Protein AF-A0A2D1VG68-F1 (afdb_monomer_lite)

Sequence (138 aa):
FEVRLFYVRVSSCPLEGAPQSLTLRHHHRTVGVALEINGTRIPPAESVFLTLRRDRVDKESAEATYVSTDSVRTTGTLDFEVCYDEETLLLCGALDRLEQGSDHSGVKELWSMDCCSAIGPGGCPFGKLSKQQQDFSP

pLDDT: mean 84.7, std 15.57, range [36.16, 98.38]

Radius of gyration: 17.98 Å; chains: 1; bounding box: 46×58×30 Å

Secondary structure (DSSP, 8-state):
--B--EEEEEESS-STT--SEEEEEE----TT--EEETTEEEPTT--EEEEEEEEEEETTTTEEEEEE---EEESS-EEEEEESSSS-EEEEEEEEEE-----TT----EEEEEEEE---TT--GGGS----------

Foldseek 3Di:
DKDQKDKDKDAPAQLQLPDQKKKKKWAQADPPKWKDKQNRTDDNHDMDIDIFGFDDQDPVRRMTMTMDRIIMDIPAKTKIFIAPDPVGTQKIKIKGWDFDDDDVVDTDIDIDIDMDGPADPVGDCSPPPDPPDDDDDD

Organism: Pinus pinaster (NCBI:txid71647)

Structure (mmCIF, N/CA/C/O backbone):
data_AF-A0A2D1VG68-F1
#
_entry.id   AF-A0A2D1VG68-F1
#
loop_
_atom_site.group_PDB
_atom_site.id
_atom_site.type_symbol
_atom_site.label_atom_id
_atom_site.label_alt_id
_atom_site.label_comp_id
_atom_site.label_asym_id
_atom_site.label_entity_id
_atom_site.label_seq_id
_atom_site.pdbx_PDB_ins_code
_atom_site.Cartn_x
_atom_site.Cartn_y
_atom_site.Cartn_z
_atom_site.occupancy
_atom_site.B_iso_or_equiv
_atom_site.auth_seq_id
_atom_site.auth_comp_id
_atom_site.auth_asym_id
_atom_site.auth_atom_id
_atom_site.pdbx_PDB_model_num
ATOM 1 N N . PHE A 1 1 ? 5.727 -18.905 2.672 1.00 70.62 1 PHE A N 1
ATOM 2 C CA . PHE A 1 1 ? 6.478 -17.653 2.867 1.00 70.62 1 PHE A CA 1
ATOM 3 C C . PHE A 1 1 ? 5.588 -16.589 3.495 1.00 70.62 1 PHE A C 1
ATOM 5 O O . PHE A 1 1 ? 4.373 -16.717 3.425 1.00 70.62 1 PHE A O 1
ATOM 12 N N . GLU A 1 2 ? 6.173 -15.584 4.135 1.00 87.44 2 GLU A N 1
ATOM 13 C CA . GLU A 1 2 ? 5.467 -14.550 4.884 1.00 87.44 2 GLU A CA 1
ATOM 14 C C . GLU A 1 2 ? 6.242 -13.227 4.796 1.00 87.44 2 GLU A C 1
ATOM 16 O O . GLU A 1 2 ? 7.390 -13.153 5.235 1.00 87.44 2 GLU A O 1
ATOM 21 N N . VAL A 1 3 ? 5.622 -12.190 4.235 1.00 90.62 3 VAL A N 1
ATOM 22 C CA . VAL A 1 3 ? 6.080 -10.804 4.362 1.00 90.62 3 VAL A CA 1
ATOM 23 C C . VAL A 1 3 ? 5.763 -10.350 5.780 1.00 90.62 3 VAL A C 1
ATOM 25 O O . VAL A 1 3 ? 4.643 -10.523 6.248 1.00 90.62 3 VAL A O 1
ATOM 28 N N . ARG A 1 4 ? 6.751 -9.786 6.475 1.00 92.94 4 ARG A N 1
ATOM 29 C CA . ARG A 1 4 ? 6.613 -9.339 7.876 1.00 92.94 4 ARG A CA 1
ATOM 30 C C . ARG A 1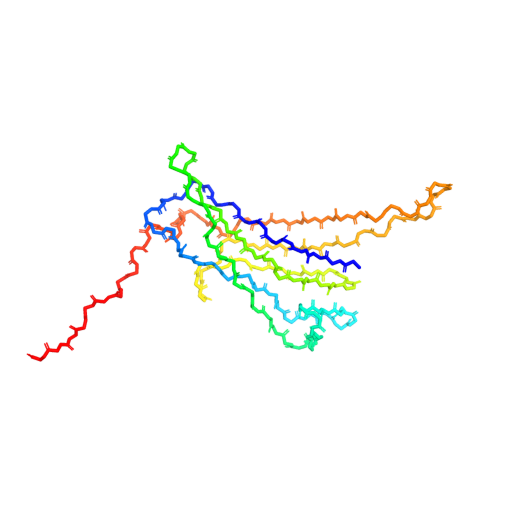 4 ? 6.816 -7.847 8.075 1.00 92.94 4 ARG A C 1
ATOM 32 O O . ARG A 1 4 ? 6.689 -7.350 9.189 1.00 92.94 4 ARG A O 1
ATOM 39 N N . LEU A 1 5 ? 7.212 -7.157 7.014 1.00 94.06 5 LEU A N 1
ATOM 40 C CA . LEU A 1 5 ? 7.458 -5.733 7.037 1.00 94.06 5 LEU A CA 1
ATOM 41 C C . LEU A 1 5 ? 7.105 -5.162 5.674 1.00 94.06 5 LEU A C 1
ATOM 43 O O . LEU A 1 5 ? 7.724 -5.511 4.670 1.00 94.06 5 LEU A O 1
ATOM 47 N N . PHE A 1 6 ? 6.152 -4.245 5.672 1.00 95.12 6 PHE A N 1
ATOM 48 C CA . PHE A 1 6 ? 6.009 -3.277 4.601 1.00 95.12 6 PHE A CA 1
ATOM 49 C C . PHE A 1 6 ? 6.739 -2.017 5.025 1.00 95.12 6 PHE A C 1
ATOM 51 O O . PHE A 1 6 ? 6.480 -1.486 6.103 1.00 95.12 6 PHE A O 1
ATOM 58 N N . TYR A 1 7 ? 7.654 -1.562 4.179 1.00 95.81 7 TYR A N 1
ATOM 59 C CA . TYR A 1 7 ? 8.439 -0.356 4.383 1.00 95.81 7 TYR A CA 1
ATOM 60 C C . TYR A 1 7 ? 8.231 0.553 3.177 1.00 95.81 7 TYR A C 1
ATOM 62 O O . TYR A 1 7 ? 8.607 0.203 2.059 1.00 95.81 7 TYR A O 1
ATOM 70 N N . VAL A 1 8 ? 7.621 1.714 3.401 1.00 95.62 8 VAL A N 1
ATOM 71 C CA . VAL A 1 8 ? 7.393 2.718 2.361 1.00 95.62 8 VAL A CA 1
ATOM 72 C C . VAL A 1 8 ? 8.115 3.990 2.756 1.00 95.62 8 VAL A C 1
ATOM 74 O O . VAL A 1 8 ? 7.852 4.570 3.808 1.00 95.62 8 VAL A O 1
ATOM 77 N N . ARG A 1 9 ? 9.013 4.441 1.886 1.00 94.81 9 ARG A N 1
ATOM 78 C CA . ARG A 1 9 ? 9.732 5.698 2.049 1.00 94.81 9 ARG A CA 1
ATOM 79 C C . ARG A 1 9 ? 9.285 6.674 0.981 1.00 94.81 9 ARG A C 1
ATOM 81 O O . ARG A 1 9 ? 9.408 6.392 -0.207 1.00 94.81 9 ARG A O 1
ATOM 88 N N . VAL A 1 10 ? 8.772 7.811 1.423 1.00 92.38 10 VAL A N 1
ATOM 89 C CA . VAL A 1 10 ? 8.304 8.891 0.561 1.00 92.38 10 VAL A CA 1
ATOM 90 C C . VAL A 1 10 ? 9.291 10.044 0.679 1.00 92.38 10 VAL A C 1
ATOM 92 O O . VAL A 1 10 ? 9.445 10.613 1.758 1.00 92.38 10 VAL A O 1
ATOM 95 N N . SER A 1 11 ? 9.964 10.369 -0.421 1.00 89.31 11 SER A N 1
ATOM 96 C CA . SER A 1 11 ? 10.891 11.499 -0.540 1.00 89.31 11 SER A CA 1
ATOM 97 C C . SER A 1 11 ? 10.291 12.604 -1.411 1.00 89.31 11 SER A C 1
ATOM 99 O O . SER A 1 11 ? 9.311 12.382 -2.123 1.00 89.31 11 SER A O 1
ATOM 101 N N . SER A 1 12 ? 10.901 13.792 -1.393 1.00 82.56 12 SER A N 1
ATOM 102 C CA . SER A 1 12 ? 10.534 14.905 -2.292 1.00 82.56 12 SER A CA 1
ATOM 103 C C . SER A 1 12 ? 9.086 15.400 -2.122 1.00 82.56 12 SER A C 1
ATOM 105 O O . SER A 1 12 ? 8.501 15.982 -3.036 1.00 82.56 12 SER A O 1
ATOM 107 N N . CYS A 1 13 ? 8.521 15.198 -0.932 1.00 83.62 13 CYS A N 1
ATOM 108 C CA . CYS A 1 13 ? 7.216 15.695 -0.513 1.00 83.62 13 CYS A CA 1
ATOM 109 C C . CYS A 1 13 ? 7.379 16.719 0.620 1.00 83.62 13 CYS A C 1
ATOM 111 O O . CYS A 1 13 ? 8.267 16.542 1.457 1.00 83.62 13 CYS A O 1
ATOM 113 N N . PRO A 1 14 ? 6.510 17.744 0.718 1.00 86.19 14 PRO A N 1
ATOM 114 C CA . PRO A 1 14 ? 6.453 18.601 1.902 1.00 86.19 14 PRO A CA 1
ATOM 115 C C . PRO A 1 14 ? 6.204 17.755 3.157 1.00 86.19 14 PRO A C 1
ATOM 117 O O . PRO A 1 14 ? 5.240 16.992 3.205 1.00 86.19 14 PRO A O 1
ATOM 120 N N . LEU A 1 15 ? 7.073 17.849 4.163 1.00 87.06 15 LEU A N 1
ATOM 121 C CA . LEU A 1 15 ? 6.976 17.002 5.357 1.00 87.06 15 LEU A CA 1
ATOM 122 C C . LEU A 1 15 ? 5.868 17.460 6.312 1.00 87.06 15 LEU A C 1
ATOM 124 O O . LEU A 1 15 ? 5.362 16.659 7.098 1.00 87.06 15 LEU A O 1
ATOM 128 N N . GLU A 1 16 ? 5.477 18.730 6.238 1.00 84.19 16 GLU A N 1
ATOM 129 C CA . GLU A 1 16 ? 4.504 19.364 7.127 1.00 84.19 16 GLU A CA 1
ATOM 130 C C . GLU A 1 16 ? 3.116 18.716 7.052 1.00 84.19 16 GLU A C 1
ATOM 132 O O . GLU A 1 16 ? 2.440 18.627 8.075 1.00 84.19 16 GLU A O 1
ATOM 137 N N . GLY A 1 17 ? 2.700 18.223 5.881 1.00 84.06 17 GLY A N 1
ATOM 138 C CA . GLY A 1 17 ? 1.439 17.489 5.719 1.00 84.06 17 GLY A CA 1
ATOM 139 C C . GLY A 1 17 ? 1.622 16.004 5.410 1.00 84.06 17 GLY A C 1
ATOM 140 O O . GLY A 1 17 ? 0.704 15.358 4.900 1.00 84.06 17 GLY A O 1
ATOM 141 N N . ALA A 1 18 ? 2.785 15.437 5.748 1.00 91.75 18 ALA A N 1
ATOM 142 C CA . ALA A 1 18 ? 2.939 13.990 5.813 1.00 91.75 18 ALA A CA 1
ATOM 143 C C . ALA A 1 18 ? 1.931 13.427 6.843 1.00 91.75 18 ALA A C 1
ATOM 145 O O . ALA A 1 18 ? 1.914 13.888 7.992 1.00 91.75 18 ALA A O 1
ATOM 146 N N . PRO A 1 19 ? 1.089 12.443 6.485 1.00 94.31 19 PRO A N 1
ATOM 147 C CA . PRO A 1 19 ? 0.042 11.952 7.374 1.00 94.31 19 PRO A CA 1
ATOM 148 C C . PRO A 1 19 ? 0.634 11.052 8.461 1.00 94.31 19 PRO A C 1
ATOM 150 O O . PRO A 1 19 ? 1.756 10.556 8.329 1.00 94.31 19 PRO A O 1
ATOM 153 N N . GLN A 1 20 ? -0.111 10.818 9.546 1.00 96.06 20 GLN A N 1
ATOM 154 C CA . GLN A 1 20 ? 0.299 9.867 10.590 1.00 96.06 20 GLN A CA 1
ATOM 155 C C . GLN A 1 20 ? 0.262 8.412 10.106 1.00 96.06 20 GLN A C 1
ATOM 157 O O . GLN A 1 20 ? 0.989 7.571 10.634 1.00 96.06 20 GLN A O 1
ATOM 162 N N . SER A 1 21 ? -0.549 8.118 9.094 1.00 97.06 21 SER A N 1
ATOM 163 C CA . SER A 1 21 ? -0.632 6.804 8.470 1.00 97.06 21 SER A CA 1
ATOM 164 C C . SER A 1 21 ? -0.974 6.907 6.989 1.00 97.06 21 SER A C 1
ATOM 166 O O . SER A 1 21 ? -1.585 7.880 6.557 1.00 97.06 21 SER A O 1
ATOM 168 N N . LEU A 1 22 ? -0.601 5.874 6.243 1.00 97.50 22 LEU A N 1
ATOM 169 C CA . LEU A 1 22 ? -1.049 5.595 4.883 1.00 97.50 22 LEU A CA 1
ATOM 170 C C . LEU A 1 22 ? -1.831 4.282 4.879 1.00 97.50 22 LEU A C 1
ATOM 172 O O . LEU A 1 22 ? -1.725 3.482 5.814 1.00 97.50 22 LEU A O 1
ATOM 176 N N . THR A 1 23 ? -2.567 4.043 3.801 1.00 97.94 23 THR A N 1
ATOM 177 C CA . THR A 1 23 ? -3.298 2.789 3.607 1.00 97.94 23 THR A CA 1
ATOM 178 C C . THR A 1 23 ? -2.600 1.952 2.549 1.00 97.94 23 THR A C 1
ATOM 180 O O . THR A 1 23 ? -2.453 2.404 1.419 1.00 97.94 23 THR A O 1
ATOM 183 N N . LEU A 1 24 ? -2.180 0.737 2.898 1.00 97.31 24 LEU A N 1
ATOM 184 C CA . LEU A 1 24 ? -1.814 -0.288 1.924 1.00 97.31 24 LEU A CA 1
ATOM 185 C C . LEU A 1 24 ? -3.071 -1.082 1.575 1.00 97.31 24 LEU A C 1
ATOM 187 O O . LEU A 1 24 ? -3.704 -1.654 2.459 1.00 97.31 24 LEU A O 1
ATOM 191 N N . ARG A 1 25 ? -3.431 -1.137 0.300 1.00 96.50 25 ARG A N 1
ATOM 192 C CA . ARG A 1 25 ? -4.618 -1.829 -0.192 1.00 96.50 25 ARG A CA 1
ATOM 193 C C . ARG A 1 25 ? -4.217 -2.995 -1.078 1.00 96.50 25 ARG A C 1
ATOM 195 O O . ARG A 1 25 ? -3.449 -2.821 -2.018 1.00 96.50 25 ARG A O 1
ATOM 202 N N . HIS A 1 26 ? -4.796 -4.158 -0.807 1.00 94.06 26 HIS A N 1
ATOM 203 C CA . HIS A 1 26 ? -4.810 -5.289 -1.726 1.00 94.06 26 HIS A CA 1
ATOM 204 C C . HIS A 1 26 ? -6.234 -5.468 -2.237 1.00 94.06 26 HIS A C 1
ATOM 206 O O . HIS A 1 26 ? -7.165 -5.632 -1.444 1.00 94.06 26 HIS A O 1
ATOM 212 N N . HIS A 1 27 ? -6.409 -5.423 -3.554 1.00 90.50 27 HIS A N 1
ATOM 213 C CA . HIS A 1 27 ? -7.713 -5.618 -4.182 1.00 90.50 27 HIS A CA 1
ATOM 214 C C . HIS A 1 27 ? -8.141 -7.090 -4.171 1.00 90.50 27 HIS A C 1
ATOM 216 O O . HIS A 1 27 ? -7.430 -7.981 -3.689 1.00 90.50 27 HIS A O 1
ATOM 222 N N . HIS A 1 28 ? -9.334 -7.337 -4.710 1.00 88.19 28 HIS A N 1
ATOM 223 C CA . HIS A 1 28 ? -9.778 -8.678 -5.064 1.00 88.19 28 HIS A CA 1
ATOM 224 C C . HIS A 1 28 ? -8.733 -9.375 -5.944 1.00 88.19 28 HIS A C 1
ATOM 226 O O . HIS A 1 28 ? -8.035 -8.750 -6.741 1.00 88.19 28 HIS A O 1
ATOM 232 N N . ARG A 1 29 ? -8.614 -10.689 -5.768 1.00 90.06 29 ARG A N 1
ATOM 233 C CA . ARG A 1 29 ? -7.529 -11.485 -6.344 1.00 90.06 29 ARG A CA 1
ATOM 234 C C . ARG A 1 29 ? -8.059 -12.466 -7.372 1.00 90.06 29 ARG A C 1
ATOM 236 O O . ARG A 1 29 ? -9.186 -12.954 -7.267 1.00 90.06 29 ARG A O 1
ATOM 243 N N . THR A 1 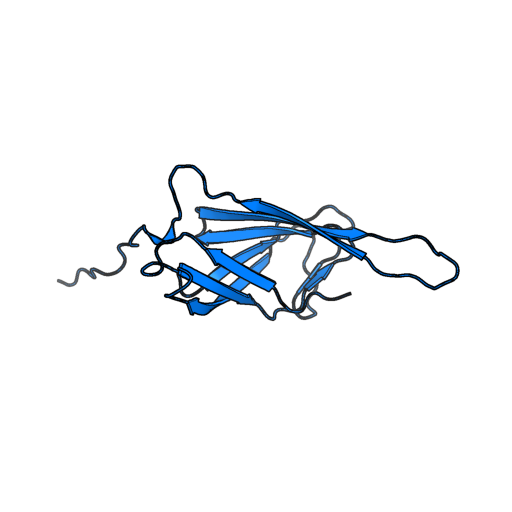30 ? -7.200 -12.814 -8.324 1.00 83.38 30 THR A N 1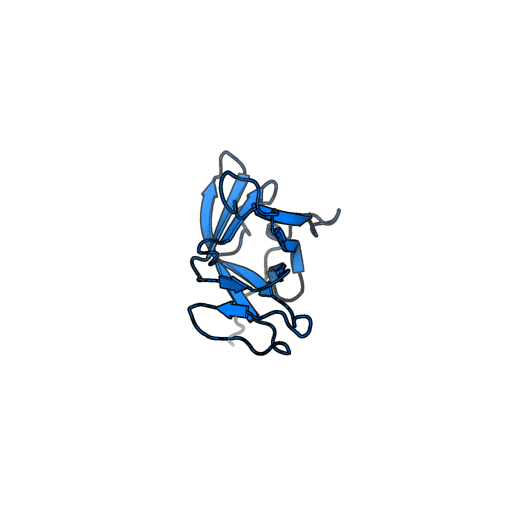
ATOM 244 C CA . THR A 1 30 ? -7.450 -13.897 -9.277 1.00 83.38 30 THR A CA 1
ATOM 245 C C . THR A 1 30 ? -7.758 -15.203 -8.542 1.00 83.38 30 THR A C 1
ATOM 247 O O . THR A 1 30 ? -7.140 -15.537 -7.525 1.00 83.38 30 THR A O 1
ATOM 250 N N . VAL A 1 31 ? -8.715 -15.969 -9.072 1.00 81.56 31 VAL A N 1
ATOM 251 C CA . VAL A 1 31 ? -9.064 -17.294 -8.545 1.00 81.56 31 VAL A CA 1
ATOM 252 C C . VAL A 1 31 ? -7.811 -18.175 -8.507 1.00 81.56 31 VAL A C 1
ATOM 254 O O . VAL A 1 31 ? -7.113 -18.313 -9.505 1.00 81.56 31 VAL A O 1
ATOM 257 N N . GLY A 1 32 ? -7.532 -18.771 -7.346 1.00 84.69 32 GLY A N 1
ATOM 258 C CA . GLY A 1 32 ? -6.341 -19.598 -7.116 1.00 84.69 32 GLY A CA 1
ATOM 259 C C . GLY A 1 32 ? -5.221 -18.901 -6.336 1.00 84.69 32 GLY A C 1
ATOM 260 O O . GLY A 1 32 ? -4.345 -19.588 -5.812 1.00 84.69 32 GLY A O 1
ATOM 261 N N . VAL A 1 33 ? -5.277 -17.576 -6.163 1.00 89.62 33 VAL A N 1
ATOM 262 C CA . VAL A 1 33 ? -4.350 -16.842 -5.287 1.00 89.62 33 VAL A CA 1
ATOM 263 C C . VAL A 1 33 ? -4.913 -16.794 -3.863 1.00 89.62 33 VAL A C 1
ATOM 265 O O . VAL A 1 33 ? -5.910 -16.126 -3.582 1.00 89.62 33 VAL A O 1
ATOM 268 N N . ALA A 1 34 ? -4.282 -17.525 -2.943 1.00 92.06 34 ALA A N 1
ATOM 269 C CA . ALA A 1 34 ? -4.587 -17.454 -1.518 1.00 92.06 34 ALA A CA 1
ATOM 270 C C . ALA A 1 34 ? -3.877 -16.252 -0.886 1.00 92.06 34 ALA A C 1
ATOM 272 O O . ALA A 1 34 ? -2.712 -16.010 -1.185 1.00 92.06 34 ALA A O 1
ATOM 273 N N . LEU A 1 35 ? -4.573 -15.549 0.010 1.00 94.25 35 LEU A N 1
ATOM 274 C CA . LEU A 1 35 ? -4.030 -14.464 0.825 1.00 94.25 35 LEU A CA 1
ATOM 275 C C . LEU A 1 35 ? -4.373 -14.713 2.293 1.00 94.25 35 LEU A C 1
ATOM 277 O O . LEU A 1 35 ? -5.527 -14.996 2.622 1.00 94.25 35 LEU A O 1
ATOM 281 N N . GLU A 1 36 ? -3.382 -14.575 3.163 1.00 96.00 36 GLU A N 1
ATOM 282 C CA . GLU A 1 36 ? -3.549 -14.571 4.613 1.00 96.00 36 GLU A CA 1
ATOM 283 C C . GLU A 1 36 ? -2.909 -13.313 5.199 1.00 96.00 36 GLU A C 1
ATOM 285 O O . GLU A 1 36 ? -1.776 -12.978 4.850 1.00 96.00 36 GLU A O 1
ATOM 290 N N . ILE A 1 37 ? -3.631 -12.647 6.100 1.00 96.00 37 ILE A N 1
ATOM 291 C CA . ILE A 1 37 ? -3.173 -11.479 6.856 1.00 96.00 37 ILE A CA 1
ATOM 292 C C . ILE A 1 37 ? -3.235 -11.830 8.340 1.00 96.00 37 ILE A C 1
ATOM 294 O O . ILE A 1 37 ? -4.299 -12.186 8.845 1.00 96.00 37 ILE A O 1
ATOM 298 N N . ASN A 1 38 ? -2.107 -11.759 9.047 1.00 96.00 38 ASN A N 1
ATOM 299 C CA . ASN A 1 38 ? -1.992 -12.095 10.471 1.00 96.00 38 ASN A CA 1
ATOM 300 C C . ASN A 1 38 ? -2.607 -13.466 10.816 1.00 96.00 38 ASN A C 1
ATOM 302 O O . ASN A 1 38 ? -3.267 -13.636 11.839 1.00 96.00 38 ASN A O 1
ATOM 306 N N . GLY A 1 39 ? -2.428 -14.444 9.923 1.00 95.31 39 GLY A N 1
ATOM 307 C CA . GLY A 1 39 ? -2.982 -15.797 10.056 1.00 95.31 39 GLY A CA 1
ATOM 308 C C . GLY A 1 39 ? -4.468 -15.937 9.703 1.00 95.31 39 GLY A C 1
ATOM 309 O O . GLY A 1 39 ? -4.994 -17.046 9.747 1.00 95.31 39 GLY A O 1
ATOM 310 N N . THR A 1 40 ? -5.148 -14.854 9.318 1.00 96.56 40 THR A N 1
ATOM 311 C CA . THR A 1 40 ? -6.544 -14.884 8.860 1.00 96.56 40 THR A CA 1
ATOM 312 C C . THR A 1 40 ? -6.599 -14.973 7.343 1.00 96.56 40 THR A C 1
ATOM 314 O O . THR A 1 40 ? -6.035 -14.133 6.643 1.00 96.56 40 THR A O 1
ATOM 317 N N . ARG A 1 41 ? -7.297 -15.984 6.819 1.00 95.50 41 ARG A N 1
ATOM 318 C CA . ARG A 1 41 ? -7.461 -16.180 5.376 1.00 95.50 41 ARG A CA 1
ATOM 319 C C . ARG A 1 41 ? -8.496 -15.215 4.806 1.00 95.50 41 ARG A C 1
ATOM 321 O O . ARG A 1 41 ? -9.631 -15.191 5.270 1.00 95.50 41 ARG A O 1
ATOM 328 N N . ILE A 1 42 ? -8.110 -14.479 3.767 1.00 95.19 42 ILE A N 1
ATOM 329 C CA . ILE A 1 42 ? -8.964 -13.486 3.110 1.00 95.19 42 ILE A CA 1
ATOM 330 C C . ILE A 1 42 ? -9.654 -14.120 1.888 1.00 95.19 42 ILE A C 1
ATOM 332 O O . ILE A 1 42 ? -8.961 -14.652 1.005 1.00 95.19 42 ILE A O 1
ATOM 336 N N . PRO A 1 43 ? -10.995 -14.065 1.785 1.00 93.81 43 PRO A N 1
ATOM 337 C CA . PRO A 1 43 ? -11.732 -14.521 0.608 1.00 93.81 43 PRO A CA 1
ATOM 338 C C . PRO A 1 43 ? -11.273 -13.811 -0.679 1.00 93.81 43 PRO A C 1
ATOM 340 O O . PRO A 1 43 ? -11.043 -12.603 -0.645 1.00 93.81 43 PRO A O 1
ATOM 343 N N . PRO A 1 44 ? -11.145 -14.503 -1.832 1.00 91.19 44 PRO A N 1
ATOM 344 C CA . PRO A 1 44 ? -10.623 -13.898 -3.068 1.00 91.19 44 PRO A CA 1
ATOM 345 C C . PRO A 1 44 ? -11.390 -12.665 -3.568 1.00 91.19 44 PRO A C 1
ATOM 347 O O . PRO A 1 44 ? -10.790 -11.790 -4.183 1.00 91.19 44 PRO A O 1
ATOM 350 N N . ALA A 1 45 ? -12.694 -12.586 -3.287 1.00 91.25 45 ALA A N 1
ATOM 351 C CA . ALA A 1 45 ? -13.551 -11.466 -3.678 1.00 91.25 45 ALA A CA 1
ATOM 352 C C . ALA A 1 45 ? -13.411 -10.229 -2.770 1.00 91.25 45 ALA A C 1
ATOM 354 O O . ALA A 1 45 ? -13.927 -9.168 -3.110 1.00 91.25 45 ALA A O 1
ATOM 355 N N . GLU A 1 46 ? -12.740 -10.356 -1.623 1.00 93.62 46 GLU A N 1
ATOM 356 C CA . GLU A 1 46 ? -12.583 -9.272 -0.656 1.00 93.62 46 GLU A CA 1
ATOM 357 C C . GLU A 1 46 ? -11.258 -8.532 -0.852 1.00 93.62 46 GLU A C 1
ATOM 359 O O . GLU A 1 46 ? -10.182 -9.140 -0.968 1.00 93.62 46 GLU A O 1
ATOM 364 N N . SER A 1 47 ? -11.360 -7.204 -0.831 1.00 93.62 47 SER A N 1
ATOM 365 C CA . SER A 1 47 ? -10.220 -6.310 -0.656 1.00 93.62 47 SER A CA 1
ATOM 366 C C . SER A 1 47 ? -9.833 -6.236 0.819 1.00 93.62 47 SER A C 1
ATOM 368 O O . SER A 1 47 ? -10.683 -6.338 1.703 1.00 93.62 47 SER A O 1
ATOM 370 N N . VAL A 1 48 ? -8.552 -6.005 1.087 1.00 95.00 48 VAL A N 1
ATOM 371 C CA . VAL A 1 48 ? -8.039 -5.793 2.442 1.00 95.00 48 VAL A CA 1
ATOM 372 C C . VAL A 1 48 ? -7.177 -4.541 2.499 1.00 95.00 48 VAL A C 1
ATOM 374 O O . VAL A 1 48 ? -6.526 -4.165 1.523 1.00 95.00 48 VAL A O 1
ATOM 377 N N . PHE A 1 49 ? -7.190 -3.899 3.661 1.00 96.00 49 PHE A N 1
ATOM 378 C CA . PHE A 1 49 ? -6.520 -2.637 3.922 1.00 96.00 49 PHE A CA 1
ATOM 379 C C . PHE A 1 49 ? -5.638 -2.806 5.157 1.00 96.00 49 PHE A C 1
ATOM 381 O O . PHE A 1 49 ? -6.122 -3.244 6.201 1.00 96.00 49 PHE A O 1
ATOM 388 N N . LEU A 1 50 ? -4.357 -2.475 5.034 1.00 97.06 50 LEU A N 1
ATOM 389 C CA . LEU A 1 50 ? -3.393 -2.470 6.129 1.00 97.06 50 LEU A CA 1
ATOM 390 C C . LEU A 1 50 ? -2.961 -1.035 6.412 1.00 97.06 50 LEU A C 1
ATOM 392 O O . LEU A 1 50 ? -2.761 -0.232 5.497 1.00 97.06 50 LEU A O 1
ATOM 396 N N . THR A 1 51 ? -2.773 -0.719 7.686 1.00 98.00 51 THR A N 1
ATOM 397 C CA . THR A 1 51 ? -2.329 0.611 8.103 1.00 98.00 51 THR A CA 1
ATOM 398 C C . THR A 1 51 ? -0.809 0.666 8.114 1.00 98.00 51 THR A C 1
ATOM 400 O O . THR A 1 51 ? -0.159 0.020 8.935 1.00 98.00 51 THR A O 1
ATOM 403 N N . LEU A 1 5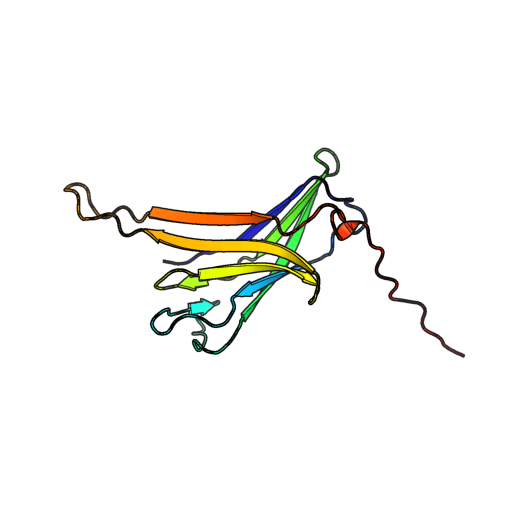2 ? -0.229 1.502 7.257 1.00 98.38 52 LEU A N 1
ATOM 404 C CA . LEU A 1 52 ? 1.188 1.846 7.310 1.00 98.38 52 LEU A CA 1
ATOM 405 C C . LEU A 1 52 ? 1.354 3.060 8.228 1.00 98.38 52 LEU A C 1
ATOM 407 O O . LEU A 1 52 ? 0.984 4.174 7.864 1.00 98.38 52 LEU A O 1
ATOM 411 N N . ARG A 1 53 ? 1.889 2.875 9.435 1.00 98.31 53 ARG A N 1
ATOM 412 C CA . ARG A 1 53 ? 2.084 3.968 10.402 1.00 98.31 53 ARG A CA 1
ATOM 413 C C . ARG A 1 53 ? 3.365 4.727 10.100 1.00 98.31 53 ARG A C 1
ATOM 415 O O . ARG A 1 53 ? 4.378 4.109 9.790 1.00 98.31 53 ARG A O 1
ATOM 422 N N . ARG A 1 54 ? 3.341 6.052 10.235 1.00 97.69 54 ARG A N 1
ATOM 423 C CA . ARG A 1 54 ? 4.539 6.880 10.098 1.00 97.69 54 ARG A CA 1
ATOM 424 C C . ARG A 1 54 ? 5.513 6.569 11.230 1.00 97.69 54 ARG A C 1
ATOM 426 O O . ARG A 1 54 ? 5.233 6.879 12.384 1.00 97.69 54 ARG A O 1
ATOM 433 N N . ASP A 1 55 ? 6.643 5.979 10.876 1.00 97.44 55 ASP A N 1
ATOM 434 C CA . ASP A 1 55 ? 7.711 5.591 11.795 1.00 97.44 55 ASP A CA 1
ATOM 435 C C . ASP A 1 55 ? 8.676 6.754 12.047 1.00 97.44 55 ASP A C 1
ATOM 437 O O . ASP A 1 55 ? 8.941 7.131 13.187 1.00 97.44 55 ASP A O 1
ATOM 441 N N . ARG A 1 56 ? 9.146 7.391 10.966 1.00 94.88 56 ARG A N 1
ATOM 442 C CA . ARG A 1 56 ? 10.139 8.468 11.030 1.00 94.88 56 ARG A CA 1
ATOM 443 C C . ARG A 1 56 ? 9.833 9.581 10.037 1.00 94.88 56 ARG A C 1
ATOM 445 O O . ARG A 1 56 ? 9.356 9.329 8.932 1.00 94.88 56 ARG A O 1
ATOM 452 N N . VAL A 1 57 ? 10.168 10.807 10.428 1.00 94.81 57 VAL A N 1
ATOM 453 C CA . VAL A 1 57 ? 10.287 11.967 9.538 1.00 94.81 57 VAL A CA 1
ATOM 454 C C . VAL A 1 57 ? 11.714 12.478 9.641 1.00 94.81 57 VAL A C 1
ATOM 456 O O . VAL A 1 57 ? 12.158 12.850 10.726 1.00 94.81 57 VAL A O 1
ATOM 459 N N . ASP A 1 58 ? 12.425 12.477 8.523 1.00 93.31 58 ASP A N 1
ATOM 460 C CA . ASP A 1 58 ? 13.782 12.990 8.417 1.00 93.31 58 ASP A CA 1
ATOM 461 C C . ASP A 1 58 ? 13.778 14.314 7.656 1.00 93.31 58 ASP A C 1
ATOM 463 O O . ASP A 1 58 ? 13.523 14.369 6.453 1.00 93.31 58 ASP A O 1
ATOM 467 N N . LYS A 1 59 ? 14.052 15.394 8.391 1.00 89.75 59 LYS A N 1
ATOM 468 C CA . LYS A 1 59 ? 14.053 16.753 7.852 1.00 89.75 59 LYS A CA 1
ATOM 469 C C . LYS A 1 59 ? 15.288 17.061 7.011 1.00 89.75 59 LYS A C 1
ATOM 471 O O . LYS A 1 59 ? 15.188 17.921 6.146 1.00 89.75 59 LYS A O 1
ATOM 476 N N . GLU A 1 60 ? 16.422 16.398 7.252 1.00 89.31 60 GLU A N 1
ATOM 477 C CA . GLU A 1 60 ? 17.637 16.632 6.461 1.00 89.31 60 GLU A CA 1
ATOM 478 C C . GLU A 1 60 ? 17.487 16.061 5.052 1.00 89.31 60 GLU A C 1
ATOM 480 O O . GLU A 1 60 ? 17.850 16.716 4.078 1.00 89.31 60 GLU A O 1
ATOM 485 N N . SER A 1 61 ? 16.911 14.862 4.939 1.00 87.88 61 SER A N 1
ATOM 486 C CA . SER A 1 61 ? 16.703 14.184 3.653 1.00 87.88 61 SER A CA 1
ATOM 487 C C . SER A 1 61 ? 15.346 14.473 2.998 1.00 87.88 61 SER A C 1
ATOM 489 O O . SER A 1 61 ? 15.130 14.079 1.853 1.00 87.88 61 SER A O 1
ATOM 491 N N . ALA A 1 62 ? 14.448 15.196 3.677 1.00 89.44 62 ALA A N 1
ATOM 492 C CA . ALA A 1 62 ? 13.071 15.435 3.237 1.00 89.44 62 ALA A CA 1
ATOM 493 C C . ALA A 1 62 ? 12.302 14.125 2.958 1.00 89.44 62 ALA A C 1
ATOM 495 O O . ALA A 1 62 ? 11.626 13.982 1.933 1.00 89.44 62 ALA A O 1
ATOM 496 N N . GLU A 1 63 ? 12.416 13.166 3.884 1.00 94.06 63 GLU A N 1
ATOM 497 C CA . GLU A 1 63 ? 11.819 11.832 3.773 1.00 94.06 63 GLU A CA 1
ATOM 498 C C . GLU A 1 63 ? 10.862 11.517 4.932 1.00 94.06 63 GLU A C 1
ATOM 500 O O . GLU A 1 63 ? 11.143 11.778 6.104 1.00 94.06 63 GLU A O 1
ATOM 505 N N . ALA A 1 64 ? 9.740 10.874 4.614 1.00 95.50 64 ALA A N 1
ATOM 506 C CA . ALA A 1 64 ? 8.849 10.248 5.583 1.00 95.50 64 ALA A CA 1
ATOM 507 C C . ALA A 1 64 ? 8.833 8.730 5.368 1.00 95.50 64 ALA A C 1
ATOM 509 O O . ALA A 1 64 ? 8.722 8.246 4.242 1.00 95.50 64 ALA A O 1
ATOM 510 N N . THR A 1 65 ? 8.954 7.974 6.454 1.00 97.12 65 THR A N 1
ATOM 511 C CA . THR A 1 65 ? 8.958 6.508 6.450 1.00 97.12 65 THR A CA 1
ATOM 512 C C . THR A 1 65 ? 7.688 5.981 7.097 1.00 97.12 65 THR A C 1
ATOM 514 O O . THR A 1 65 ? 7.316 6.427 8.182 1.00 97.12 65 THR A O 1
ATOM 517 N N . TYR A 1 66 ? 7.060 5.003 6.453 1.00 98.19 66 TYR A N 1
ATOM 518 C CA . TYR A 1 66 ? 5.840 4.348 6.899 1.00 98.19 66 TYR A CA 1
ATOM 519 C C . TYR A 1 66 ? 6.033 2.839 6.961 1.00 98.19 66 TYR A C 1
ATOM 521 O O . TYR A 1 66 ? 6.609 2.248 6.046 1.00 98.19 66 TYR A O 1
ATOM 529 N N . VAL A 1 67 ? 5.535 2.221 8.031 1.00 98.38 67 VAL A N 1
ATOM 530 C CA . VAL A 1 67 ? 5.728 0.796 8.293 1.00 98.38 67 VAL A CA 1
ATOM 531 C C . VAL A 1 67 ? 4.432 0.097 8.686 1.00 98.38 67 VAL A C 1
ATOM 533 O O . VAL A 1 67 ? 3.634 0.623 9.465 1.00 98.38 67 VAL A O 1
ATOM 536 N N . SER A 1 68 ? 4.253 -1.125 8.192 1.00 97.88 68 SER A N 1
ATOM 537 C CA . SER A 1 68 ? 3.364 -2.117 8.801 1.00 97.88 68 SER A CA 1
ATOM 538 C C . SER A 1 68 ? 4.167 -3.376 9.091 1.00 97.88 68 SER A C 1
ATOM 540 O O . SER A 1 68 ? 4.989 -3.799 8.281 1.00 97.88 68 SER A O 1
ATOM 542 N N . THR A 1 69 ? 3.915 -3.963 10.255 1.00 96.88 69 THR A N 1
ATOM 543 C CA . THR A 1 69 ? 4.464 -5.257 10.669 1.00 96.88 69 THR A CA 1
AT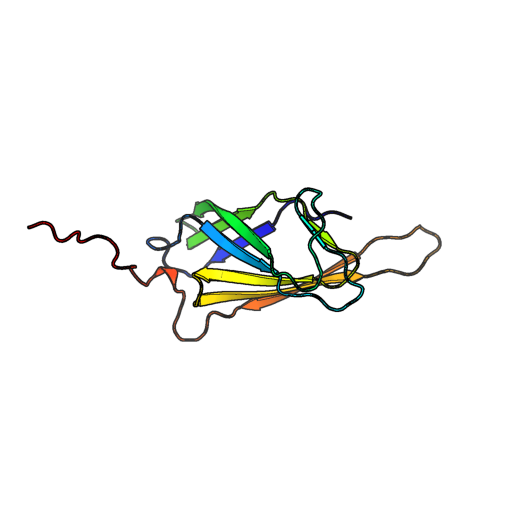OM 544 C C . THR A 1 69 ? 3.430 -6.375 10.553 1.00 96.88 69 THR A C 1
ATOM 546 O O . THR A 1 69 ? 3.604 -7.432 11.158 1.00 96.88 69 THR A O 1
ATOM 549 N N . ASP A 1 70 ? 2.324 -6.127 9.844 1.00 96.88 70 ASP A N 1
ATOM 550 C CA . ASP A 1 70 ? 1.340 -7.158 9.545 1.00 96.88 70 ASP A CA 1
ATOM 551 C C . ASP A 1 70 ? 2.008 -8.292 8.760 1.00 96.88 70 ASP A C 1
ATOM 553 O O . ASP A 1 70 ? 2.805 -8.082 7.843 1.00 96.88 70 ASP A O 1
ATOM 557 N N . SER A 1 71 ? 1.671 -9.514 9.149 1.00 95.06 71 SER A N 1
ATOM 558 C CA . SER A 1 71 ? 2.148 -10.740 8.531 1.00 95.06 71 SER A CA 1
ATOM 559 C C . SER A 1 71 ? 1.292 -11.054 7.307 1.00 95.06 71 SER A C 1
ATOM 561 O O . SER A 1 71 ? 0.090 -11.268 7.440 1.00 95.06 71 SER A O 1
ATOM 563 N N . VAL A 1 72 ? 1.890 -11.081 6.116 1.00 94.00 72 VAL A N 1
ATOM 564 C CA . VAL A 1 72 ? 1.177 -11.283 4.848 1.00 94.00 72 VAL A CA 1
ATOM 565 C C . VAL A 1 72 ? 1.733 -12.483 4.104 1.00 94.00 72 VAL A C 1
ATOM 567 O O . VAL A 1 72 ? 2.923 -12.565 3.804 1.00 94.00 72 VAL A O 1
ATOM 570 N N . ARG A 1 73 ? 0.865 -13.433 3.768 1.00 93.19 73 ARG A N 1
ATOM 571 C CA . ARG A 1 73 ? 1.227 -14.656 3.049 1.00 93.19 73 ARG A CA 1
ATOM 572 C C . ARG A 1 73 ? 0.379 -14.797 1.798 1.00 93.19 73 ARG A C 1
ATOM 574 O O . ARG A 1 73 ? -0.842 -14.722 1.869 1.00 93.19 73 ARG A O 1
ATOM 581 N N . THR A 1 74 ? 1.039 -15.041 0.667 1.00 90.81 74 THR A N 1
ATOM 582 C CA . THR A 1 74 ? 0.395 -15.248 -0.636 1.00 90.81 74 THR A CA 1
ATOM 583 C C . THR A 1 74 ? 0.945 -16.483 -1.352 1.00 90.81 74 THR A C 1
ATOM 585 O O . THR A 1 74 ? 2.099 -16.874 -1.143 1.00 90.81 74 THR A O 1
ATOM 588 N N . THR A 1 75 ? 0.115 -17.121 -2.181 1.00 89.56 75 THR A N 1
ATOM 589 C CA . THR A 1 75 ? 0.520 -18.247 -3.045 1.00 89.56 75 THR A CA 1
ATOM 590 C C . THR A 1 75 ? 0.865 -17.837 -4.475 1.00 89.56 75 THR A C 1
ATOM 592 O O . THR A 1 75 ? 1.381 -18.674 -5.209 1.00 89.56 75 THR A O 1
ATOM 595 N N . GLY A 1 76 ? 0.611 -16.586 -4.861 1.00 88.19 76 GLY A N 1
ATOM 596 C CA . GLY A 1 76 ? 0.913 -16.047 -6.187 1.00 88.19 76 GLY A CA 1
ATOM 597 C C . GLY A 1 76 ? 1.138 -14.538 -6.148 1.00 88.19 76 GLY A C 1
ATOM 598 O O . GLY A 1 76 ? 1.319 -13.974 -5.064 1.00 88.19 76 GLY A O 1
ATOM 599 N N . THR A 1 77 ? 1.104 -13.908 -7.322 1.00 90.25 77 THR A N 1
ATOM 600 C CA . THR A 1 77 ? 1.203 -12.453 -7.485 1.00 90.25 77 THR A CA 1
ATOM 601 C C . THR A 1 77 ? 0.208 -11.736 -6.587 1.00 90.25 77 THR A C 1
ATOM 603 O O . THR A 1 77 ? -0.972 -12.097 -6.533 1.00 90.25 77 THR A O 1
ATOM 606 N N . LEU A 1 78 ? 0.692 -10.729 -5.868 1.00 91.44 78 LEU A N 1
ATOM 607 C CA . LEU A 1 78 ? -0.126 -9.892 -5.007 1.00 91.44 78 LEU A CA 1
ATOM 608 C C . LEU A 1 78 ? 0.026 -8.432 -5.421 1.00 91.44 78 LEU A C 1
ATOM 610 O O . LEU A 1 78 ? 1.028 -7.791 -5.100 1.00 91.44 78 LEU A O 1
ATOM 614 N N . ASP A 1 79 ? -0.995 -7.916 -6.098 1.00 94.38 79 ASP A N 1
ATOM 615 C CA . ASP A 1 79 ? -1.096 -6.495 -6.412 1.00 94.38 79 ASP A CA 1
ATOM 616 C C . ASP A 1 79 ? -1.331 -5.683 -5.138 1.00 94.38 79 ASP A C 1
ATOM 618 O O . ASP A 1 79 ? -2.023 -6.113 -4.201 1.00 94.38 79 ASP A O 1
ATOM 622 N N . PHE A 1 80 ? -0.748 -4.492 -5.096 1.00 95.06 80 PHE A N 1
ATOM 623 C CA . PHE A 1 80 ? -0.893 -3.581 -3.977 1.00 95.06 80 PHE A CA 1
ATOM 624 C C . PHE A 1 80 ? -0.912 -2.122 -4.420 1.00 95.06 80 PHE A C 1
ATOM 626 O O . PHE A 1 80 ? -0.334 -1.721 -5.430 1.00 95.06 80 PHE A O 1
ATOM 633 N N . GLU A 1 81 ? -1.545 -1.309 -3.590 1.00 96.94 81 GLU A N 1
ATOM 634 C CA . GLU A 1 81 ? -1.615 0.138 -3.716 1.00 96.94 81 GLU A CA 1
ATOM 635 C C . GLU A 1 81 ? -1.288 0.778 -2.374 1.00 96.94 81 GLU A C 1
ATOM 637 O O . GLU A 1 81 ? -1.686 0.268 -1.330 1.00 96.94 81 GLU A O 1
ATOM 642 N N . VAL A 1 82 ? -0.587 1.906 -2.388 1.00 96.94 82 VAL A N 1
ATOM 643 C CA . VAL A 1 82 ? -0.383 2.734 -1.198 1.00 96.94 82 VAL A CA 1
ATOM 644 C C . VAL A 1 82 ? -1.079 4.061 -1.419 1.00 96.94 82 VAL A C 1
ATOM 646 O O . VAL A 1 82 ? -0.726 4.807 -2.333 1.00 96.94 82 VAL A O 1
ATOM 649 N N . CYS A 1 83 ? -2.044 4.367 -0.565 1.00 95.19 83 CYS A N 1
ATOM 650 C CA . CYS A 1 83 ? -2.901 5.534 -0.688 1.00 95.19 83 CYS A CA 1
ATOM 651 C C . CYS A 1 83 ? -2.668 6.524 0.460 1.00 95.19 83 CYS A C 1
ATOM 653 O O . CYS A 1 83 ? -2.445 6.127 1.609 1.00 95.19 83 CYS A O 1
ATOM 655 N N . TYR A 1 84 ? -2.735 7.816 0.133 1.00 92.62 84 TYR A N 1
ATOM 656 C CA . TYR A 1 84 ? -2.754 8.914 1.103 1.00 92.62 84 TYR A CA 1
ATOM 657 C C . TYR A 1 84 ? -4.128 9.037 1.773 1.00 92.62 84 TYR A C 1
ATOM 659 O O . TYR A 1 84 ? -4.209 9.148 2.992 1.00 92.62 84 TYR A O 1
ATOM 667 N N . ASP A 1 85 ? -5.191 8.948 0.975 1.00 90.00 85 ASP A N 1
ATOM 668 C CA . ASP A 1 85 ? -6.595 8.880 1.388 1.00 90.00 85 ASP A CA 1
ATOM 669 C C . ASP A 1 85 ? -7.364 7.939 0.436 1.00 90.00 85 ASP A C 1
ATOM 671 O O . ASP A 1 85 ? -6.748 7.228 -0.359 1.00 90.00 85 ASP A O 1
ATOM 675 N N . GLU A 1 86 ? -8.695 7.885 0.520 1.00 86.25 86 GLU A N 1
ATOM 676 C CA . GLU A 1 86 ? -9.509 6.981 -0.310 1.00 86.25 86 GLU A CA 1
ATOM 677 C C . GLU A 1 86 ? -9.432 7.276 -1.820 1.00 86.25 86 GLU A C 1
ATOM 679 O O . GLU A 1 86 ? -9.625 6.366 -2.629 1.00 86.25 86 GLU A O 1
ATOM 684 N N . GLU A 1 87 ? -9.123 8.517 -2.204 1.00 86.94 87 GLU A N 1
ATOM 685 C CA . GLU A 1 87 ? -9.128 8.988 -3.595 1.00 86.94 87 GLU A CA 1
ATOM 686 C C . GLU A 1 87 ? -7.711 9.155 -4.169 1.00 86.94 87 GLU A C 1
ATOM 688 O O . GLU A 1 87 ? -7.518 9.177 -5.387 1.00 86.94 87 GLU A O 1
ATOM 693 N N . THR A 1 88 ? -6.701 9.261 -3.303 1.00 90.69 88 THR A N 1
ATOM 694 C CA . THR A 1 88 ? -5.345 9.661 -3.672 1.00 90.69 88 THR A CA 1
ATOM 695 C C . THR A 1 88 ? -4.354 8.507 -3.552 1.00 90.69 88 THR A C 1
ATOM 697 O O . THR A 1 88 ? -3.879 8.167 -2.464 1.00 90.69 88 THR A O 1
ATOM 700 N N . LEU A 1 89 ? -3.964 7.959 -4.702 1.00 92.56 89 LEU A N 1
ATOM 701 C CA . LEU A 1 89 ? -2.926 6.938 -4.833 1.00 92.56 89 LEU A CA 1
ATOM 702 C C . LEU A 1 89 ? -1.520 7.567 -4.838 1.00 92.56 89 LEU A C 1
ATOM 704 O O . LEU A 1 89 ? -1.262 8.516 -5.576 1.00 92.56 89 LEU A O 1
ATOM 708 N N . LEU A 1 90 ? -0.596 7.022 -4.043 1.00 93.12 90 LEU A N 1
ATOM 709 C CA . LEU A 1 90 ? 0.819 7.419 -4.041 1.00 93.12 90 LEU A CA 1
ATOM 710 C C . LEU A 1 90 ? 1.656 6.524 -4.953 1.00 93.12 90 LEU A C 1
ATOM 712 O O . LEU A 1 90 ? 2.452 7.016 -5.751 1.00 93.12 90 LEU A O 1
ATOM 716 N N . LEU A 1 91 ? 1.479 5.211 -4.839 1.00 94.06 91 LEU A N 1
ATOM 717 C CA . LEU A 1 91 ? 2.143 4.222 -5.682 1.00 94.06 91 LEU A CA 1
ATOM 718 C C . LEU A 1 91 ? 1.307 2.952 -5.771 1.00 94.06 91 LEU A C 1
ATOM 720 O O . LEU A 1 91 ? 0.479 2.679 -4.902 1.00 94.06 91 LEU A O 1
ATOM 724 N N . CYS A 1 92 ? 1.560 2.165 -6.802 1.00 95.38 92 CYS A N 1
ATOM 725 C CA . CYS A 1 92 ? 1.024 0.821 -6.953 1.00 95.38 92 CYS A CA 1
ATOM 726 C C . CYS A 1 92 ? 2.115 -0.124 -7.443 1.00 95.38 92 CYS A C 1
ATOM 728 O O . CYS A 1 92 ? 3.164 0.311 -7.921 1.00 95.38 92 CYS A O 1
ATOM 730 N N . GLY A 1 93 ? 1.877 -1.419 -7.316 1.00 95.31 93 GLY A N 1
ATOM 731 C CA . GLY A 1 93 ? 2.827 -2.422 -7.751 1.00 95.31 93 GLY A CA 1
ATOM 732 C C . GLY A 1 93 ? 2.299 -3.834 -7.605 1.00 95.31 93 GLY A C 1
ATOM 733 O O . GLY A 1 93 ? 1.166 -4.048 -7.175 1.00 95.31 93 GLY A O 1
ATOM 734 N N . ALA A 1 94 ? 3.157 -4.787 -7.938 1.00 93.44 94 ALA A N 1
ATOM 735 C CA . ALA A 1 94 ? 2.899 -6.208 -7.795 1.00 93.44 94 ALA A CA 1
ATOM 736 C C . ALA A 1 94 ? 4.076 -6.867 -7.079 1.00 93.44 94 ALA A C 1
ATOM 738 O O . ALA A 1 94 ? 5.239 -6.551 -7.344 1.00 93.44 94 ALA A O 1
ATOM 739 N N . LEU A 1 95 ? 3.770 -7.756 -6.136 1.00 91.38 95 LEU A N 1
ATOM 740 C CA . LEU A 1 95 ? 4.750 -8.602 -5.469 1.00 91.38 95 LEU A CA 1
ATOM 741 C C . LEU A 1 95 ? 4.634 -10.025 -6.009 1.00 91.38 95 LEU A C 1
ATOM 743 O O . LEU A 1 95 ? 3.603 -10.677 -5.832 1.00 91.38 95 LEU A O 1
ATOM 747 N N . ASP A 1 96 ? 5.718 -10.513 -6.597 1.00 88.75 96 ASP A N 1
ATOM 748 C CA . ASP A 1 96 ? 5.802 -11.818 -7.230 1.00 88.75 96 ASP A CA 1
ATOM 749 C C . ASP A 1 96 ? 6.778 -12.746 -6.526 1.00 88.75 96 ASP A C 1
ATOM 751 O O . ASP A 1 96 ? 7.877 -12.365 -6.105 1.00 88.75 96 ASP A O 1
ATOM 755 N N . ARG A 1 97 ? 6.388 -14.018 -6.479 1.00 80.19 97 ARG A N 1
ATOM 756 C CA . ARG A 1 97 ? 7.277 -15.112 -6.108 1.00 80.19 97 ARG A CA 1
ATOM 757 C C . ARG A 1 97 ? 7.758 -15.796 -7.380 1.00 80.19 97 ARG A C 1
ATOM 759 O O . ARG A 1 97 ? 6.957 -16.393 -8.093 1.00 80.19 97 ARG A O 1
ATOM 766 N N . LEU A 1 98 ? 9.061 -15.761 -7.634 1.00 73.00 98 LEU A N 1
ATOM 767 C CA . LEU A 1 98 ? 9.675 -16.557 -8.686 1.00 73.00 98 LEU A CA 1
ATOM 768 C C . LEU A 1 98 ? 10.046 -17.933 -8.129 1.00 73.00 98 LEU A C 1
ATOM 770 O O . LEU A 1 98 ? 10.800 -18.060 -7.162 1.00 73.00 98 LEU A O 1
ATOM 774 N N . GLU A 1 99 ? 9.540 -18.976 -8.777 1.00 66.62 99 GLU A N 1
ATOM 775 C CA . GLU A 1 99 ? 10.007 -20.341 -8.563 1.00 66.62 99 GLU A CA 1
ATOM 776 C C . GLU A 1 99 ? 11.246 -20.552 -9.439 1.00 66.62 99 GLU A C 1
ATOM 778 O O . GLU A 1 99 ? 11.137 -20.740 -10.650 1.00 66.62 99 GLU A O 1
ATOM 783 N N . GLN A 1 100 ? 12.447 -20.473 -8.855 1.00 57.84 100 GLN A N 1
ATOM 784 C CA . GLN A 1 100 ? 13.639 -20.954 -9.554 1.00 57.84 100 GLN A CA 1
ATOM 785 C C . GLN A 1 100 ? 13.643 -22.483 -9.529 1.00 57.84 100 GLN A C 1
ATOM 787 O O . GLN A 1 100 ? 13.499 -23.102 -8.473 1.00 57.84 100 GLN A O 1
ATOM 792 N N . GLY A 1 101 ? 13.788 -23.075 -10.716 1.00 55.91 101 GLY A N 1
ATOM 793 C CA . GLY A 1 101 ? 13.901 -24.516 -10.901 1.00 55.91 101 GLY A CA 1
ATOM 794 C C . GLY A 1 101 ? 15.010 -25.138 -10.049 1.00 55.91 101 GLY A C 1
ATOM 795 O O . GLY A 1 101 ? 15.944 -24.476 -9.601 1.00 55.91 101 GLY A O 1
ATOM 796 N N . SER A 1 102 ? 14.866 -26.440 -9.812 1.00 52.03 102 SER A N 1
ATOM 797 C CA . SER A 1 102 ? 15.785 -27.265 -9.029 1.00 52.03 102 SER A CA 1
ATOM 798 C C . SER A 1 102 ? 17.155 -27.383 -9.706 1.00 52.03 102 SER A C 1
ATOM 800 O O . SER A 1 102 ? 17.432 -28.378 -10.376 1.00 52.03 102 SER A O 1
ATOM 802 N N . ASP A 1 103 ? 18.042 -26.424 -9.473 1.00 55.78 103 ASP A N 1
ATOM 803 C CA . ASP A 1 103 ? 19.469 -26.649 -9.676 1.00 55.78 103 ASP A CA 1
ATOM 804 C C . ASP A 1 103 ? 20.026 -27.465 -8.501 1.00 55.78 103 ASP A C 1
ATOM 806 O O . ASP A 1 103 ? 19.517 -27.420 -7.376 1.00 55.78 103 ASP A O 1
ATOM 810 N N . HIS A 1 104 ? 21.089 -28.230 -8.759 1.00 56.16 104 HIS A N 1
ATOM 811 C CA . HIS A 1 104 ? 21.705 -29.204 -7.845 1.00 56.16 104 HIS A CA 1
ATOM 812 C C . HIS A 1 104 ? 22.192 -28.639 -6.484 1.00 56.16 104 HIS A C 1
ATOM 814 O O . HIS A 1 104 ? 22.756 -29.384 -5.684 1.00 56.16 104 HIS A O 1
ATOM 820 N N . SER A 1 105 ? 21.971 -27.351 -6.198 1.00 59.28 105 SER A N 1
ATOM 821 C CA . SER A 1 105 ? 22.292 -26.661 -4.942 1.00 59.28 105 SER A CA 1
ATOM 822 C C . SER A 1 105 ? 21.081 -26.304 -4.063 1.00 59.28 105 SER A C 1
ATOM 824 O O . SER A 1 105 ? 21.267 -25.683 -3.018 1.00 59.28 105 SER A O 1
ATOM 826 N N . GLY A 1 106 ? 19.860 -26.690 -4.447 1.00 55.41 106 GLY A N 1
ATOM 827 C CA . GLY A 1 106 ? 18.642 -26.453 -3.664 1.00 55.41 106 GLY A CA 1
ATOM 828 C C . GLY A 1 106 ? 17.822 -25.245 -4.126 1.00 55.41 106 GLY A C 1
ATOM 829 O O . GLY A 1 106 ? 18.325 -24.335 -4.782 1.00 55.41 106 GLY A O 1
ATOM 830 N N . VAL A 1 107 ? 16.530 -25.268 -3.788 1.00 57.72 107 VAL A N 1
ATOM 831 C CA . VAL A 1 107 ? 15.533 -24.273 -4.213 1.00 57.72 107 VAL A CA 1
ATOM 832 C C . VAL A 1 107 ? 15.835 -22.931 -3.543 1.00 57.72 107 VAL A C 1
ATOM 834 O O . VAL A 1 107 ? 15.701 -22.797 -2.326 1.00 57.72 107 VAL A O 1
ATOM 837 N N . LYS A 1 108 ? 16.263 -21.931 -4.318 1.00 62.06 108 LYS A N 1
ATOM 838 C CA . LYS A 1 108 ? 16.435 -20.559 -3.830 1.00 62.06 108 LYS A CA 1
ATOM 839 C C . LYS A 1 108 ? 15.171 -19.781 -4.177 1.00 62.06 108 LYS A C 1
ATOM 841 O O . LYS A 1 108 ? 14.946 -19.444 -5.334 1.00 62.06 108 LYS A O 1
ATOM 846 N N . GLU A 1 109 ? 14.318 -19.544 -3.185 1.00 66.81 109 GLU A N 1
ATOM 847 C CA . GLU A 1 109 ? 13.128 -18.710 -3.376 1.00 66.81 109 GLU A CA 1
ATOM 848 C C . GLU A 1 109 ? 13.567 -17.285 -3.735 1.00 66.81 109 GLU A C 1
ATOM 850 O O . GLU A 1 109 ? 14.340 -16.661 -3.001 1.00 66.81 109 GLU A O 1
ATOM 855 N N . LEU A 1 110 ? 13.095 -16.782 -4.876 1.00 79.44 110 LEU A N 1
ATOM 856 C CA . LEU A 1 110 ? 13.419 -15.450 -5.368 1.00 79.44 110 LEU A CA 1
ATOM 857 C C . LEU A 1 110 ? 12.138 -14.611 -5.392 1.00 79.44 110 LEU A C 1
ATOM 859 O O . LEU A 1 110 ? 11.078 -15.089 -5.788 1.00 79.44 110 LEU A O 1
ATOM 863 N N . TRP A 1 111 ? 12.236 -13.361 -4.954 1.00 83.06 111 TRP A N 1
ATOM 864 C CA . TRP A 1 111 ? 11.125 -12.414 -4.944 1.00 83.06 111 TRP A CA 1
ATOM 865 C C . TRP A 1 111 ? 11.404 -11.311 -5.951 1.00 83.06 111 TRP A C 1
ATOM 867 O O . TRP A 1 111 ? 12.541 -10.846 -6.051 1.00 83.06 111 TRP A O 1
ATOM 877 N N . SER A 1 112 ? 10.369 -10.900 -6.672 1.00 88.06 112 SER A N 1
ATOM 878 C CA . SER A 1 112 ? 10.394 -9.701 -7.503 1.00 88.06 112 SER A CA 1
ATOM 879 C C . SER A 1 112 ? 9.284 -8.765 -7.065 1.00 88.06 112 SER A C 1
ATOM 881 O O . SER A 1 112 ? 8.226 -9.202 -6.617 1.00 88.06 112 SER A O 1
ATOM 883 N N . MET A 1 113 ? 9.541 -7.471 -7.173 1.00 91.38 113 MET A N 1
ATOM 884 C CA . MET A 1 113 ? 8.555 -6.441 -6.910 1.00 91.38 113 MET A CA 1
ATOM 885 C C . MET A 1 113 ? 8.707 -5.373 -7.973 1.00 91.38 113 MET A C 1
ATOM 887 O O . MET A 1 113 ? 9.774 -4.770 -8.089 1.00 91.38 113 MET A O 1
ATOM 891 N N . ASP A 1 114 ? 7.621 -5.120 -8.685 1.00 92.88 114 ASP A N 1
ATOM 892 C CA . ASP A 1 114 ? 7.515 -3.983 -9.582 1.00 92.88 114 ASP A CA 1
ATOM 893 C C . ASP A 1 114 ? 6.668 -2.912 -8.901 1.00 92.88 114 ASP A C 1
ATOM 895 O O . ASP A 1 114 ? 5.676 -3.214 -8.237 1.00 92.88 114 ASP A O 1
ATOM 899 N N . CYS A 1 115 ? 7.077 -1.651 -9.025 1.00 93.19 115 CYS A N 1
ATOM 900 C CA . CYS A 1 115 ? 6.407 -0.524 -8.389 1.00 93.19 115 CYS A CA 1
ATOM 901 C C . CYS A 1 115 ? 6.421 0.693 -9.314 1.00 93.19 115 CYS A C 1
ATOM 903 O O . CYS A 1 115 ? 7.423 0.986 -9.967 1.00 93.19 115 CYS A O 1
ATOM 905 N N . CYS A 1 116 ? 5.307 1.414 -9.362 1.00 92.50 116 CYS A N 1
ATOM 906 C CA . CYS A 1 116 ? 5.137 2.639 -10.125 1.00 92.50 116 CYS A CA 1
ATOM 907 C C . CYS A 1 116 ? 4.611 3.750 -9.216 1.00 92.50 116 CYS A C 1
ATOM 909 O O . CYS A 1 116 ? 3.636 3.571 -8.485 1.00 92.50 116 CYS A O 1
ATOM 911 N N . SER A 1 117 ? 5.244 4.922 -9.289 1.00 90.00 117 SER A N 1
ATOM 912 C CA . SER A 1 117 ? 4.712 6.130 -8.656 1.00 90.00 117 SER A CA 1
ATOM 913 C C . SER A 1 117 ? 3.438 6.565 -9.377 1.00 90.00 117 SER A C 1
ATOM 915 O O . SER A 1 117 ? 3.438 6.720 -10.597 1.00 90.00 117 SER A O 1
ATOM 917 N N . ALA A 1 118 ? 2.371 6.798 -8.617 1.00 88.94 118 ALA A N 1
ATOM 918 C CA . ALA A 1 118 ? 1.127 7.381 -9.115 1.00 88.94 118 ALA A CA 1
ATOM 919 C C . ALA A 1 118 ? 1.095 8.912 -8.947 1.00 88.94 118 ALA A C 1
ATOM 921 O O . ALA A 1 118 ? 0.165 9.579 -9.405 1.00 88.94 118 ALA A O 1
ATOM 922 N N . ILE A 1 119 ? 2.121 9.489 -8.312 1.00 83.75 119 ILE A N 1
ATOM 923 C CA . ILE A 1 119 ? 2.250 10.935 -8.134 1.00 83.75 119 ILE A CA 1
ATOM 924 C C . ILE A 1 119 ? 2.619 11.561 -9.483 1.00 83.75 119 ILE A C 1
ATOM 926 O O . ILE A 1 119 ? 3.747 11.442 -9.962 1.00 83.75 119 ILE A O 1
ATOM 930 N N . GLY A 1 120 ? 1.640 12.221 -10.099 1.00 72.38 120 GLY A N 1
ATOM 931 C CA . GLY A 1 120 ? 1.800 12.930 -11.366 1.00 72.38 120 GLY A CA 1
ATOM 932 C C . GLY A 1 120 ? 2.334 14.366 -11.223 1.00 72.38 120 GLY A C 1
ATOM 933 O O . GLY A 1 120 ? 2.703 14.805 -10.131 1.00 72.38 120 GLY A O 1
ATOM 934 N N . PRO A 1 121 ? 2.302 15.158 -12.314 1.00 61.97 121 PRO A N 1
ATOM 935 C CA . PRO A 1 121 ? 2.786 16.546 -12.345 1.00 61.97 121 PRO A CA 1
ATOM 936 C C . PRO A 1 121 ? 2.108 17.487 -11.335 1.00 61.97 121 PRO A C 1
ATOM 938 O O . PRO A 1 121 ? 2.638 18.552 -11.037 1.00 61.97 121 PRO A O 1
ATOM 941 N N . GLY A 1 122 ? 0.942 17.095 -10.805 1.00 64.50 122 GLY A N 1
ATOM 942 C CA . GLY A 1 122 ? 0.212 17.813 -9.755 1.00 64.50 122 GLY A CA 1
ATOM 943 C C . GLY A 1 122 ? 0.881 17.790 -8.374 1.00 64.50 122 GLY A C 1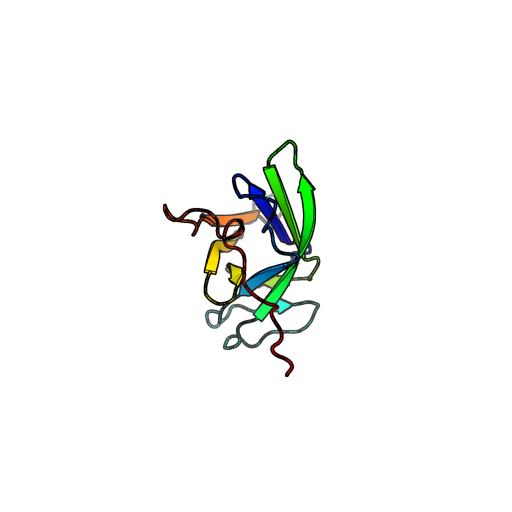
ATOM 944 O O . GLY A 1 122 ? 0.385 18.447 -7.460 1.00 64.50 122 GLY A O 1
ATOM 945 N N . GLY A 1 123 ? 2.002 17.077 -8.229 1.00 76.00 123 GLY A N 1
ATOM 946 C CA . GLY A 1 123 ? 2.822 17.071 -7.023 1.00 76.00 123 GLY A CA 1
ATOM 947 C C . GLY A 1 123 ? 2.289 16.168 -5.912 1.00 76.00 123 GLY A C 1
ATOM 948 O O . GLY A 1 123 ? 1.214 15.575 -5.994 1.00 76.00 123 GLY A O 1
ATOM 949 N N . CYS A 1 124 ? 3.086 16.043 -4.855 1.00 83.00 124 CYS A N 1
ATOM 950 C CA . CYS A 1 124 ? 2.780 15.180 -3.724 1.00 83.00 124 CYS A CA 1
ATOM 951 C C . CYS A 1 124 ? 1.610 15.718 -2.879 1.00 83.00 124 CYS A C 1
ATOM 953 O O . CYS A 1 124 ? 1.608 16.906 -2.533 1.00 83.00 124 CYS A O 1
ATOM 955 N N . PRO A 1 125 ? 0.649 14.870 -2.461 1.00 82.69 125 PRO A N 1
ATOM 956 C CA . PRO A 1 125 ? -0.524 15.322 -1.712 1.00 82.69 125 PRO A CA 1
ATOM 957 C C . PRO A 1 125 ? -0.204 15.823 -0.302 1.00 82.69 125 PRO A C 1
ATOM 959 O O . PRO A 1 125 ? -1.032 16.511 0.283 1.00 82.69 125 PRO A O 1
ATOM 962 N N . PHE A 1 126 ? 1.001 15.574 0.222 1.00 83.94 126 PHE A N 1
ATOM 963 C CA . PHE A 1 126 ? 1.397 16.037 1.555 1.00 83.94 126 PHE A CA 1
ATOM 964 C C . PHE A 1 126 ? 1.386 17.574 1.681 1.00 83.94 126 PHE A C 1
ATOM 966 O O . PHE A 1 126 ? 1.371 18.098 2.783 1.00 83.94 126 PHE A O 1
ATOM 973 N N . GLY A 1 127 ? 1.382 18.328 0.575 1.00 68.25 127 GLY A N 1
ATOM 974 C CA . GLY A 1 127 ? 1.242 19.790 0.606 1.00 68.25 127 GLY A CA 1
ATOM 975 C C . GLY A 1 127 ? -0.202 20.300 0.713 1.00 68.25 127 GLY A C 1
ATOM 976 O O . GLY A 1 127 ? -0.410 21.494 0.935 1.00 68.25 127 GLY A O 1
ATOM 977 N N . LYS A 1 128 ? -1.215 19.440 0.537 1.00 62.56 128 LYS A N 1
ATOM 978 C CA . LYS A 1 128 ? -2.624 19.838 0.633 1.00 62.56 128 LYS A CA 1
ATOM 979 C C . LYS A 1 128 ? -3.028 19.833 2.109 1.00 62.56 128 LYS A C 1
ATOM 981 O O . LYS A 1 128 ? -3.242 18.776 2.688 1.00 62.56 128 LYS A O 1
ATOM 986 N N . LEU A 1 129 ? -3.148 21.010 2.730 1.00 50.00 129 LEU A N 1
ATOM 987 C CA . LEU A 1 129 ? -3.772 21.117 4.053 1.00 50.00 129 LEU A CA 1
ATOM 988 C C . LEU A 1 129 ? -5.214 20.594 3.959 1.00 50.00 129 LEU A C 1
ATOM 990 O O . LEU A 1 129 ? -6.077 21.245 3.363 1.00 50.00 129 LEU A O 1
ATOM 994 N N . SER A 1 130 ? -5.498 19.449 4.576 1.00 49.59 130 SER A N 1
ATOM 995 C CA . SER A 1 130 ? -6.868 19.040 4.866 1.00 49.59 130 SER A CA 1
ATOM 996 C C . SER A 1 130 ? -7.468 20.062 5.834 1.00 49.59 130 SER A C 1
ATOM 998 O O . SER A 1 130 ? -7.113 20.104 7.012 1.00 49.59 130 SER A O 1
ATOM 1000 N N . LYS A 1 131 ? -8.372 20.918 5.348 1.00 43.41 131 LYS A N 1
ATOM 1001 C CA . LYS A 1 131 ? -9.248 21.714 6.216 1.00 43.41 131 LYS A CA 1
ATOM 1002 C C . LYS A 1 131 ? -10.220 20.764 6.925 1.00 43.41 131 LYS A C 1
ATOM 1004 O O . LYS A 1 131 ? -11.346 20.591 6.479 1.00 43.41 131 LYS A O 1
ATOM 1009 N N . GLN A 1 132 ? -9.803 20.167 8.033 1.00 50.19 132 GLN A N 1
ATOM 1010 C CA . GLN A 1 132 ? -10.720 19.643 9.040 1.00 50.19 132 GLN A CA 1
ATOM 1011 C C . GLN A 1 132 ? -10.294 20.169 10.406 1.00 50.19 132 GLN A C 1
ATOM 1013 O O . GLN A 1 132 ? -9.327 19.694 10.985 1.00 50.19 132 GLN A O 1
ATOM 1018 N N . GLN A 1 133 ? -10.965 21.246 10.821 1.00 45.00 133 GLN A N 1
ATOM 1019 C CA . GLN A 1 133 ? -11.590 21.471 12.133 1.00 45.00 133 GLN A CA 1
ATOM 1020 C C . GLN A 1 133 ? -11.871 22.981 12.245 1.00 45.00 133 GLN A C 1
ATOM 1022 O O . GLN A 1 133 ? -11.065 23.758 12.748 1.00 45.00 133 GLN A O 1
ATOM 1027 N N . GLN A 1 134 ? -13.021 23.421 11.742 1.00 41.75 134 GLN A N 1
ATOM 1028 C CA . GLN A 1 134 ? -13.725 24.536 12.369 1.00 41.75 134 GLN A CA 1
ATOM 1029 C C . GLN A 1 134 ? -15.117 24.008 12.666 1.00 41.75 134 GLN A C 1
ATOM 1031 O O . GLN A 1 134 ? -16.005 24.025 11.817 1.00 41.75 134 GLN A O 1
ATOM 1036 N N . ASP A 1 135 ? -15.230 23.431 13.862 1.00 37.56 135 ASP A N 1
ATOM 1037 C CA . ASP A 1 135 ? -16.506 23.203 14.517 1.00 37.56 135 ASP A CA 1
ATOM 1038 C C . ASP A 1 135 ? -17.267 24.525 14.529 1.00 37.56 135 ASP A C 1
ATOM 1040 O O . ASP A 1 135 ? -16.826 25.518 15.112 1.00 37.56 135 ASP A O 1
ATOM 1044 N N . PHE A 1 136 ? -18.415 24.527 13.861 1.00 57.62 136 PHE A N 1
ATOM 1045 C CA . PHE A 1 136 ? -19.465 25.477 14.162 1.00 57.62 136 PHE A CA 1
ATOM 1046 C C . PHE A 1 136 ? -20.061 25.080 15.508 1.00 57.62 136 PHE A C 1
ATOM 1048 O O . PHE A 1 136 ? -20.548 23.963 15.679 1.00 57.62 136 PHE A O 1
ATOM 1055 N N . SER A 1 137 ? -20.051 26.000 16.462 1.00 36.16 137 SER A N 1
ATOM 1056 C CA . SER A 1 137 ? -20.939 25.970 17.622 1.00 36.16 137 SER A CA 1
ATOM 1057 C C . SER A 1 137 ? -21.116 27.396 18.149 1.00 36.16 137 SER A C 1
ATOM 1059 O O . SER A 1 137 ? -20.212 28.213 17.980 1.00 36.16 137 SER A O 1
ATOM 1061 N N . PRO A 1 138 ? -22.292 27.694 18.720 1.00 49.72 138 PRO A N 1
ATOM 1062 C CA . PRO A 1 138 ? -23.347 28.460 18.042 1.00 49.72 138 PRO A CA 1
ATOM 1063 C C . PRO A 1 138 ? -23.275 29.980 18.220 1.00 49.72 138 PRO A C 1
ATOM 1065 O O . PRO A 1 138 ? -22.676 30.449 19.212 1.00 49.72 138 PRO A O 1
#